Protein AF-A0A329RAG2-F1 (afdb_monomer_lite)

Secondary structure (DSSP, 8-state):
-HHHHHHHHHHHHHHHTT-HHHHHHHHHHHHHHHHHHTTTPPP-HHHHHHHHHHHHGGGTS---S-HHHHHHHHHHHHHHHHHHHHHHHH-THHHHHHHHHHHHHHHTS-GGG-----PPP-----S------------

Radius of gyration: 20.42 Å; chains: 1; bounding box: 35×74×46 Å

Organism: NCBI:txid29920

pLDDT: mean 82.06, std 17.12, range [37.88, 95.75]

Sequence (139 aa):
MEDVEEGFDRLSKAKATKSFGFLTMTSYTFLATVLMTQNQKLLPIDELVRFNENLQVLEELNVEGESWAVLQSYQTLEKILYLMRVFMHQRPEYLESSTGTVDTLLALFPPSKRPIFVYPSSTTAEPGSETFVDEFSDE

Structure (mmCIF, N/CA/C/O backbone):
data_AF-A0A329RAG2-F1
#
_entry.id   AF-A0A329RAG2-F1
#
loop_
_atom_site.group_PDB
_atom_site.id
_atom_site.type_symbol
_atom_site.label_atom_id
_atom_site.label_alt_id
_atom_site.label_comp_id
_atom_site.label_asym_id
_atom_site.label_entity_id
_atom_site.label_seq_id
_atom_site.pdbx_PDB_ins_code
_atom_site.Cartn_x
_atom_site.Cartn_y
_atom_site.Cartn_z
_atom_site.occupancy
_atom_site.B_iso_or_equiv
_atom_site.auth_seq_id
_atom_site.auth_comp_id
_atom_site.auth_asym_id
_atom_site.auth_atom_id
_atom_site.pdbx_PDB_model_num
ATOM 1 N N . MET A 1 1 ? -3.663 11.782 16.947 1.00 54.66 1 MET A N 1
ATOM 2 C CA . MET A 1 1 ? -4.310 12.239 15.697 1.00 54.66 1 MET A CA 1
ATOM 3 C C . MET A 1 1 ? -3.301 12.975 14.817 1.00 54.66 1 MET A C 1
ATOM 5 O O . MET A 1 1 ? -3.302 12.708 13.628 1.00 54.66 1 MET A O 1
ATOM 9 N N . GLU A 1 2 ? -2.382 13.782 15.377 1.00 58.16 2 GLU A N 1
ATOM 10 C CA . GLU A 1 2 ? -1.253 14.376 14.621 1.00 58.16 2 GLU A CA 1
ATOM 11 C C . GLU A 1 2 ? -0.375 13.334 13.897 1.00 58.16 2 GLU A C 1
ATOM 13 O O . GLU A 1 2 ? -0.101 13.505 12.714 1.00 58.16 2 GLU A O 1
ATOM 18 N N . ASP A 1 3 ? -0.049 12.205 14.540 1.00 77.12 3 ASP A N 1
ATOM 19 C CA . ASP A 1 3 ? 0.811 11.166 13.935 1.00 77.12 3 ASP A CA 1
ATOM 20 C C . ASP A 1 3 ? 0.232 10.524 12.661 1.00 77.12 3 ASP A C 1
ATOM 22 O O . ASP A 1 3 ? 0.974 10.054 11.797 1.00 77.12 3 ASP A O 1
ATOM 26 N N . VAL A 1 4 ? -1.099 10.475 12.541 1.00 85.62 4 VAL A N 1
ATOM 27 C CA . VAL A 1 4 ? -1.762 9.834 11.400 1.00 85.62 4 VAL A CA 1
ATOM 28 C C . VAL A 1 4 ? -1.784 10.760 10.195 1.00 85.62 4 VAL A C 1
ATOM 30 O O . VAL A 1 4 ? -1.433 10.336 9.096 1.00 85.62 4 VAL A O 1
ATOM 33 N N . GLU A 1 5 ? -2.143 12.029 10.391 1.00 89.25 5 GLU A N 1
ATOM 34 C CA . GLU A 1 5 ? -2.170 12.988 9.286 1.00 89.25 5 GLU A CA 1
ATOM 35 C C . GLU A 1 5 ? -0.755 13.296 8.782 1.00 89.25 5 GLU A C 1
ATOM 37 O O . GLU A 1 5 ? -0.541 13.365 7.572 1.00 89.25 5 GLU A O 1
ATOM 42 N N . GLU A 1 6 ? 0.240 13.370 9.676 1.00 89.94 6 GLU A N 1
ATOM 43 C CA . GLU A 1 6 ? 1.645 13.445 9.261 1.00 89.94 6 GLU A CA 1
ATOM 44 C C . GLU A 1 6 ? 2.052 12.201 8.452 1.00 89.94 6 GLU A C 1
ATOM 46 O O . GLU A 1 6 ? 2.749 12.296 7.437 1.00 89.94 6 GLU A O 1
ATOM 51 N N . GLY A 1 7 ? 1.576 11.024 8.858 1.00 91.62 7 GLY A N 1
ATOM 52 C CA . GLY A 1 7 ? 1.740 9.788 8.106 1.00 91.62 7 GLY A CA 1
ATOM 53 C C . GLY A 1 7 ? 1.159 9.861 6.689 1.00 91.62 7 GLY A C 1
ATOM 54 O O . GLY A 1 7 ? 1.838 9.494 5.726 1.00 91.62 7 GLY A O 1
ATOM 55 N N . PHE A 1 8 ? -0.052 10.398 6.535 1.00 94.00 8 PHE A N 1
ATOM 56 C CA . PHE A 1 8 ? -0.671 10.602 5.223 1.00 94.00 8 PHE A CA 1
ATOM 57 C C . PHE A 1 8 ? 0.036 11.660 4.373 1.00 94.00 8 PHE A C 1
ATOM 59 O O . PHE A 1 8 ? 0.156 11.473 3.160 1.00 94.00 8 PHE A O 1
ATOM 66 N N . ASP A 1 9 ? 0.556 12.734 4.968 1.00 94.19 9 ASP A N 1
ATOM 67 C CA . ASP A 1 9 ? 1.389 13.707 4.252 1.00 94.19 9 ASP A CA 1
ATOM 68 C C . ASP A 1 9 ? 2.665 13.045 3.702 1.00 94.19 9 ASP A C 1
ATOM 70 O O . ASP A 1 9 ? 3.014 13.213 2.528 1.00 94.19 9 ASP A O 1
ATOM 74 N N . ARG A 1 10 ? 3.318 12.195 4.506 1.00 94.31 10 ARG A N 1
ATOM 75 C CA . ARG A 1 10 ? 4.474 11.401 4.058 1.00 94.31 10 ARG A CA 1
ATOM 76 C C . ARG A 1 10 ? 4.103 10.436 2.930 1.00 94.31 10 ARG A C 1
ATOM 78 O O . ARG A 1 10 ? 4.862 10.335 1.967 1.00 94.31 10 ARG A O 1
ATOM 85 N N . LEU A 1 11 ? 2.943 9.776 3.000 1.00 94.75 11 LEU A N 1
ATOM 86 C CA . LEU A 1 11 ? 2.441 8.914 1.920 1.00 94.75 11 LEU A CA 1
ATOM 87 C C . LEU A 1 11 ? 2.176 9.697 0.635 1.00 94.75 11 LEU A C 1
ATOM 89 O O . LEU A 1 11 ? 2.585 9.267 -0.442 1.00 94.75 11 LEU A O 1
ATOM 93 N N . SER A 1 12 ? 1.564 10.875 0.745 1.00 94.19 12 SER A N 1
ATOM 94 C CA . SER A 1 12 ? 1.307 11.760 -0.393 1.00 94.19 12 SER A CA 1
ATOM 95 C C . SER A 1 12 ? 2.611 12.191 -1.073 1.00 94.19 12 SER A C 1
ATOM 97 O O . SER A 1 12 ? 2.752 12.085 -2.296 1.00 94.19 12 SER A O 1
ATOM 99 N N . LYS A 1 13 ? 3.617 12.585 -0.281 1.00 94.44 13 LYS A N 1
ATOM 100 C CA . LYS A 1 13 ? 4.964 12.907 -0.775 1.00 94.44 13 LYS A CA 1
ATOM 101 C C . LYS A 1 13 ? 5.633 11.701 -1.430 1.00 94.44 13 LYS A C 1
ATOM 103 O O . LYS A 1 13 ? 6.223 11.852 -2.496 1.00 94.44 13 LYS A O 1
ATOM 108 N N . ALA A 1 14 ? 5.517 10.512 -0.838 1.00 93.88 14 ALA A N 1
ATOM 109 C CA . ALA A 1 14 ? 6.069 9.288 -1.410 1.00 93.88 14 ALA A CA 1
ATOM 110 C C . ALA A 1 14 ? 5.404 8.917 -2.741 1.00 93.88 14 ALA A C 1
ATOM 112 O O . ALA A 1 14 ? 6.093 8.574 -3.697 1.00 93.88 14 ALA A O 1
ATOM 113 N N . LYS A 1 15 ? 4.085 9.078 -2.848 1.00 92.94 15 LYS A N 1
ATOM 114 C CA . LYS A 1 15 ? 3.336 8.879 -4.092 1.00 92.94 15 LYS A CA 1
ATOM 115 C C . LYS A 1 15 ? 3.818 9.813 -5.204 1.00 92.94 15 LYS A C 1
ATOM 117 O O . LYS A 1 15 ? 3.988 9.387 -6.344 1.00 92.94 15 LYS A O 1
ATOM 122 N N . ALA A 1 16 ? 4.102 11.073 -4.868 1.00 93.00 16 ALA A N 1
ATOM 123 C CA . ALA A 1 16 ? 4.595 12.060 -5.826 1.00 93.00 16 ALA A CA 1
ATOM 124 C C . ALA A 1 16 ? 5.972 11.708 -6.420 1.00 93.00 16 ALA A C 1
ATOM 126 O O . ALA A 1 16 ? 6.276 12.147 -7.529 1.00 93.00 16 ALA A O 1
ATOM 127 N N . THR A 1 17 ? 6.790 10.895 -5.737 1.00 91.38 17 THR A N 1
ATOM 128 C CA . THR A 1 17 ? 8.090 10.458 -6.280 1.00 91.38 17 THR A CA 1
ATOM 129 C C . THR A 1 17 ? 7.959 9.399 -7.371 1.00 91.38 17 THR A C 1
ATOM 131 O O . THR A 1 17 ? 8.934 9.151 -8.079 1.00 91.38 17 THR A O 1
ATOM 134 N N . LYS A 1 18 ? 6.781 8.768 -7.511 1.00 90.81 18 LYS A N 1
ATOM 135 C CA . LYS A 1 18 ? 6.527 7.648 -8.435 1.00 90.81 18 LYS A CA 1
ATOM 136 C C . LYS A 1 18 ? 7.510 6.479 -8.272 1.00 90.81 18 LYS A C 1
ATOM 138 O O . LYS A 1 18 ? 7.740 5.719 -9.207 1.00 90.81 18 LYS A O 1
ATOM 143 N N . SER A 1 19 ? 8.095 6.324 -7.085 1.00 92.31 19 SER A N 1
ATOM 144 C CA . SER A 1 19 ? 9.001 5.222 -6.773 1.00 92.31 19 SER A CA 1
ATOM 145 C C . SER A 1 19 ? 8.255 4.111 -6.043 1.00 92.31 19 SER A C 1
ATOM 147 O O . SER A 1 19 ? 7.786 4.302 -4.919 1.00 92.31 19 SER A O 1
ATOM 149 N N . PHE A 1 20 ? 8.201 2.929 -6.660 1.00 93.44 20 PHE A N 1
ATOM 150 C CA . PHE A 1 20 ? 7.584 1.741 -6.067 1.00 93.44 20 PHE A CA 1
ATOM 151 C C . PHE A 1 20 ? 8.218 1.381 -4.714 1.00 93.44 20 PHE A C 1
ATOM 153 O O . PHE A 1 20 ? 7.525 1.188 -3.713 1.00 93.44 20 PHE A O 1
ATOM 160 N N . GLY A 1 21 ? 9.552 1.351 -4.654 1.00 92.94 21 GLY A N 1
ATOM 161 C CA . GLY A 1 21 ? 10.280 1.038 -3.423 1.00 92.94 21 GLY A CA 1
ATOM 162 C C . GLY A 1 21 ? 10.065 2.068 -2.317 1.00 92.94 21 GLY A C 1
ATOM 163 O O . GLY A 1 21 ? 9.889 1.708 -1.155 1.00 92.94 21 GLY A O 1
ATOM 164 N N . PHE A 1 22 ? 10.014 3.355 -2.667 1.00 93.81 22 PHE A N 1
ATOM 165 C CA . PHE A 1 22 ? 9.781 4.394 -1.670 1.00 93.81 22 PHE A CA 1
ATOM 166 C C . PHE A 1 22 ? 8.348 4.349 -1.131 1.00 93.81 22 PHE A C 1
ATOM 168 O O . PHE A 1 22 ? 8.157 4.353 0.083 1.00 93.81 22 PHE A O 1
ATOM 175 N N . LEU A 1 23 ? 7.346 4.217 -2.008 1.00 95.19 23 LEU A N 1
ATOM 176 C CA . LEU A 1 23 ? 5.943 4.150 -1.595 1.00 95.19 23 LEU A CA 1
ATOM 177 C C . LEU A 1 23 ? 5.653 2.910 -0.737 1.00 95.19 23 LEU A C 1
ATOM 179 O O . LEU A 1 23 ? 4.976 3.026 0.286 1.00 95.19 23 LEU A O 1
ATOM 183 N N . THR A 1 24 ? 6.203 1.743 -1.092 1.00 95.38 24 THR A N 1
ATOM 184 C CA . THR A 1 24 ? 6.081 0.528 -0.263 1.00 95.38 24 THR A CA 1
ATOM 185 C C . THR A 1 24 ? 6.757 0.705 1.099 1.00 95.38 24 THR A C 1
ATOM 187 O O . THR A 1 24 ? 6.150 0.414 2.127 1.00 95.38 24 THR A O 1
ATOM 190 N N . MET A 1 25 ? 7.966 1.266 1.166 1.00 95.75 25 MET A N 1
ATOM 191 C CA . MET A 1 25 ? 8.637 1.508 2.451 1.00 95.75 25 MET A CA 1
ATOM 192 C C . MET A 1 25 ? 7.872 2.492 3.347 1.00 95.75 25 MET A C 1
ATOM 194 O O . MET A 1 25 ? 7.685 2.235 4.543 1.00 95.75 25 MET A O 1
ATOM 198 N N . THR A 1 26 ? 7.392 3.604 2.784 1.00 95.69 26 THR A N 1
ATOM 199 C CA . THR A 1 26 ? 6.611 4.600 3.531 1.00 95.69 26 THR A CA 1
ATOM 200 C C . THR A 1 26 ? 5.286 4.015 4.019 1.00 95.69 26 THR A C 1
ATOM 202 O O . THR A 1 26 ? 4.929 4.219 5.178 1.00 95.69 26 THR A O 1
ATOM 205 N N . SER A 1 27 ? 4.597 3.230 3.188 1.00 95.75 27 SER A N 1
ATOM 206 C CA . SER A 1 27 ? 3.334 2.569 3.551 1.00 95.75 27 SER A CA 1
ATOM 207 C C . SER A 1 27 ? 3.505 1.533 4.653 1.00 95.75 27 SER A C 1
ATOM 209 O O . SER A 1 27 ? 2.718 1.505 5.598 1.00 95.75 27 SER A O 1
ATOM 211 N N . TYR A 1 28 ? 4.567 0.728 4.586 1.00 95.12 28 TYR A N 1
ATOM 212 C CA . TYR A 1 28 ? 4.897 -0.209 5.656 1.00 95.12 28 TYR A CA 1
ATOM 213 C C . TYR A 1 28 ? 5.178 0.524 6.970 1.00 95.12 28 TYR A C 1
ATOM 215 O O . TYR A 1 28 ? 4.625 0.164 8.008 1.00 95.12 28 TYR A O 1
ATOM 223 N N . THR A 1 29 ? 6.001 1.574 6.915 1.00 93.44 29 THR A N 1
ATOM 224 C CA . THR A 1 29 ? 6.345 2.376 8.096 1.00 93.44 29 THR A CA 1
ATOM 225 C C . THR A 1 29 ? 5.095 2.980 8.722 1.00 93.44 29 THR A C 1
ATOM 227 O O . THR A 1 29 ? 4.916 2.872 9.929 1.00 93.44 29 THR A O 1
ATOM 230 N N . PHE A 1 30 ? 4.198 3.541 7.907 1.00 92.62 30 PHE A N 1
ATOM 231 C CA . PHE A 1 30 ? 2.932 4.095 8.374 1.00 92.62 30 PHE A CA 1
ATOM 232 C C . PHE A 1 30 ? 2.094 3.058 9.137 1.00 92.62 30 PHE A C 1
ATOM 234 O O . PHE A 1 30 ? 1.747 3.291 10.294 1.00 92.62 30 PHE A O 1
ATOM 241 N N . LEU A 1 31 ? 1.835 1.886 8.543 1.00 90.44 31 LEU A N 1
ATOM 242 C CA . LEU A 1 31 ? 1.054 0.835 9.207 1.00 90.44 31 LEU A CA 1
ATOM 243 C C . LEU A 1 31 ? 1.728 0.313 10.481 1.00 90.44 31 LEU A C 1
ATOM 245 O O . LEU A 1 31 ? 1.059 0.099 11.494 1.00 90.44 31 LEU A O 1
ATOM 249 N N . ALA A 1 32 ? 3.046 0.113 10.443 1.00 88.69 32 ALA A N 1
ATOM 250 C CA . ALA A 1 32 ? 3.809 -0.345 11.598 1.00 88.69 32 ALA A CA 1
ATOM 251 C C . ALA A 1 32 ? 3.767 0.680 12.743 1.00 88.69 32 ALA A C 1
ATOM 253 O O . ALA A 1 32 ? 3.588 0.300 13.899 1.00 88.69 32 ALA A O 1
ATOM 254 N N . THR A 1 33 ? 3.876 1.975 12.434 1.00 86.88 33 THR A N 1
ATOM 255 C CA . THR A 1 33 ? 3.751 3.047 13.427 1.00 86.88 33 THR A CA 1
ATOM 256 C C . THR A 1 33 ? 2.354 3.075 14.027 1.00 86.88 33 THR A C 1
ATOM 258 O O . THR A 1 33 ? 2.247 3.070 15.250 1.00 86.88 33 THR A O 1
ATOM 261 N N . VAL A 1 34 ? 1.298 3.023 13.207 1.00 84.31 34 VAL A N 1
ATOM 262 C CA . VAL A 1 34 ? -0.094 2.996 13.691 1.00 84.31 34 VAL A CA 1
ATOM 263 C C . VAL A 1 34 ? -0.319 1.855 14.686 1.00 84.31 34 VAL A C 1
ATOM 265 O O . VAL A 1 34 ? -0.936 2.060 15.731 1.00 84.31 34 VAL A O 1
ATOM 268 N N . LEU A 1 35 ? 0.241 0.675 14.406 1.00 80.62 35 LEU A N 1
ATOM 269 C CA . LEU A 1 35 ? 0.178 -0.475 15.308 1.00 80.62 35 LEU A CA 1
ATOM 270 C C . LEU A 1 35 ? 0.867 -0.239 16.654 1.00 80.62 35 LEU A C 1
ATOM 272 O O . LEU A 1 35 ? 0.390 -0.729 17.679 1.00 80.62 35 LEU A O 1
ATOM 276 N N . MET A 1 36 ? 1.988 0.481 16.652 1.00 80.00 36 MET A N 1
ATOM 277 C CA . MET A 1 36 ? 2.792 0.713 17.851 1.00 80.00 36 MET A CA 1
ATOM 278 C C . MET A 1 36 ? 2.291 1.888 18.700 1.00 80.00 36 MET A C 1
ATOM 280 O O . MET A 1 36 ? 2.383 1.815 19.924 1.00 80.00 36 MET A O 1
ATOM 284 N N . THR A 1 37 ? 1.774 2.963 18.097 1.00 72.75 37 THR A N 1
ATOM 285 C CA . THR A 1 37 ? 1.480 4.217 18.817 1.00 72.75 37 THR A CA 1
ATOM 286 C C . THR A 1 37 ? 0.038 4.349 19.297 1.00 72.75 37 THR A C 1
ATOM 288 O O . THR A 1 37 ? -0.202 4.974 20.328 1.00 72.75 37 THR A O 1
ATOM 291 N N . GLN A 1 38 ? -0.946 3.750 18.622 1.00 62.12 38 GLN A N 1
ATOM 292 C CA . GLN A 1 38 ? -2.361 3.995 18.938 1.00 62.12 38 GLN A CA 1
ATOM 293 C C . GLN A 1 38 ? -2.937 3.120 20.067 1.00 62.12 38 GLN A C 1
ATOM 295 O O . GLN A 1 38 ? -4.137 2.853 20.081 1.00 62.12 38 GLN A O 1
ATOM 300 N N . ASN A 1 39 ? -2.135 2.644 21.027 1.00 58.69 39 ASN A N 1
ATOM 301 C CA . ASN A 1 39 ? -2.593 1.670 22.037 1.00 58.69 39 ASN A CA 1
ATOM 302 C C . ASN A 1 39 ? -3.324 0.469 21.396 1.00 58.69 39 ASN A C 1
ATOM 304 O O . ASN A 1 39 ? -4.356 0.027 21.897 1.00 58.69 39 ASN A O 1
ATOM 308 N N . GLN A 1 40 ? -2.834 -0.011 20.245 1.00 58.94 40 GLN A N 1
ATOM 309 C CA . GLN A 1 40 ? -3.470 -1.061 19.433 1.00 58.94 40 GLN A CA 1
ATOM 310 C C . GLN A 1 40 ? -4.863 -0.712 18.865 1.00 58.94 40 GLN A C 1
ATOM 312 O O . GLN A 1 40 ? -5.550 -1.591 18.339 1.00 58.94 40 GLN A O 1
ATOM 317 N N . LYS A 1 41 ? -5.310 0.552 18.920 1.00 68.94 41 LYS A N 1
ATOM 318 C CA . LYS A 1 41 ? -6.477 0.985 18.143 1.00 68.94 41 LYS A CA 1
ATOM 319 C C . LYS A 1 41 ? -6.097 1.047 16.668 1.00 68.94 41 LYS A C 1
ATOM 321 O O . LYS A 1 41 ? -5.218 1.795 16.261 1.00 68.94 41 LYS A O 1
ATOM 326 N N . LEU A 1 42 ? -6.773 0.215 15.888 1.00 80.38 42 LEU A N 1
ATOM 327 C CA . LEU A 1 42 ? -6.690 0.204 14.434 1.00 80.38 42 LEU A CA 1
ATOM 328 C C . LEU A 1 42 ? -7.276 1.502 13.845 1.00 80.38 42 LEU A C 1
ATOM 330 O O . LEU A 1 42 ? -8.067 2.179 14.506 1.00 80.38 42 LEU A O 1
ATOM 334 N N . LEU A 1 43 ? -6.897 1.826 12.604 1.00 86.25 43 LEU A N 1
ATOM 335 C CA . LEU A 1 43 ? -7.354 3.028 11.892 1.00 86.25 43 LEU A CA 1
ATOM 336 C C . LEU A 1 43 ? -8.891 3.099 11.812 1.00 86.25 43 LEU A C 1
ATOM 338 O O . LEU A 1 43 ? -9.525 2.115 11.446 1.00 86.25 43 LEU A O 1
ATOM 342 N N . PRO A 1 44 ? -9.533 4.244 12.068 1.00 89.00 44 PRO A N 1
ATOM 343 C CA . PRO A 1 44 ? -10.897 4.489 11.609 1.00 89.00 44 PRO A CA 1
ATOM 344 C C . PRO A 1 44 ? -11.098 4.075 10.141 1.00 89.00 44 PRO A C 1
ATOM 346 O O . PRO A 1 44 ? -10.176 4.165 9.329 1.00 89.00 44 PRO A O 1
ATOM 349 N N . ILE A 1 45 ? -12.310 3.633 9.795 1.00 89.56 45 ILE A N 1
ATOM 350 C CA . ILE A 1 45 ? -12.601 3.076 8.466 1.00 89.56 45 ILE A CA 1
ATOM 351 C C . ILE A 1 45 ? -12.270 4.055 7.330 1.00 89.56 45 ILE A C 1
ATOM 353 O O . ILE A 1 45 ? -11.677 3.650 6.335 1.00 89.56 45 ILE A O 1
ATOM 357 N N . ASP A 1 46 ? -12.552 5.346 7.511 1.00 91.00 46 ASP A N 1
ATOM 358 C CA . ASP A 1 46 ? -12.274 6.381 6.509 1.00 91.00 46 ASP A CA 1
ATOM 359 C C . ASP A 1 46 ? -10.766 6.546 6.257 1.00 91.00 46 ASP A C 1
ATOM 361 O O . ASP A 1 46 ? -10.320 6.723 5.123 1.00 91.00 46 ASP A O 1
ATOM 365 N N . GLU A 1 47 ? -9.953 6.429 7.311 1.00 91.75 47 GLU A N 1
ATOM 366 C CA . GLU A 1 47 ? -8.494 6.473 7.204 1.00 91.75 47 GLU A CA 1
ATOM 367 C C . GLU A 1 47 ? -7.954 5.204 6.533 1.00 91.75 47 GLU A C 1
ATOM 369 O O . GLU A 1 47 ? -7.036 5.280 5.716 1.00 91.75 47 GLU A O 1
ATOM 374 N N . LEU A 1 48 ? -8.544 4.036 6.804 1.00 92.38 48 LEU A N 1
ATOM 375 C CA . LEU A 1 48 ? -8.198 2.802 6.096 1.00 92.38 48 LEU A CA 1
ATOM 376 C C . LEU A 1 48 ? -8.513 2.901 4.597 1.00 92.38 48 LEU A C 1
ATOM 378 O O . LEU A 1 48 ? -7.682 2.512 3.779 1.00 92.38 48 LEU A O 1
ATOM 382 N N . VAL A 1 49 ? -9.680 3.437 4.232 1.00 92.94 49 VAL A N 1
ATOM 383 C CA . VAL A 1 49 ? -10.061 3.652 2.827 1.00 92.94 49 VAL A CA 1
ATOM 384 C C . VAL A 1 49 ? -9.055 4.580 2.147 1.00 92.94 49 VAL A C 1
ATOM 386 O O . VAL A 1 49 ? -8.485 4.215 1.119 1.00 92.94 49 VAL A O 1
ATOM 389 N N . ARG A 1 50 ? -8.726 5.717 2.774 1.00 94.50 50 ARG A N 1
ATOM 390 C CA . ARG A 1 50 ? -7.688 6.635 2.274 1.00 94.50 50 ARG A CA 1
ATOM 391 C C . ARG A 1 50 ? -6.332 5.940 2.130 1.00 94.50 50 ARG A C 1
ATOM 393 O O . ARG A 1 50 ? -5.591 6.198 1.182 1.00 94.50 50 ARG A O 1
ATOM 400 N N . PHE A 1 51 ? -5.967 5.063 3.061 1.00 94.75 51 PHE A N 1
ATOM 401 C CA . PHE A 1 51 ? -4.732 4.286 2.966 1.00 94.75 51 PHE A CA 1
ATOM 402 C C . PHE A 1 51 ? -4.753 3.319 1.771 1.00 94.75 51 PHE A C 1
ATOM 404 O O . PHE A 1 51 ? -3.793 3.289 0.999 1.00 94.75 51 PHE A O 1
ATOM 411 N N . ASN A 1 52 ? -5.857 2.598 1.566 1.00 94.19 52 ASN A N 1
ATOM 412 C CA . ASN A 1 52 ? -6.039 1.687 0.435 1.00 94.19 52 ASN A CA 1
ATOM 413 C C . ASN A 1 52 ? -5.896 2.413 -0.915 1.00 94.19 52 ASN A C 1
ATOM 415 O O . ASN A 1 52 ? -5.215 1.908 -1.807 1.00 94.19 52 ASN A O 1
ATOM 419 N N . GLU A 1 53 ? -6.468 3.612 -1.050 1.00 93.19 53 GLU A N 1
ATOM 420 C CA . GLU A 1 53 ? -6.335 4.456 -2.249 1.00 93.19 53 GLU A CA 1
ATOM 421 C C . GLU A 1 53 ? -4.880 4.861 -2.524 1.00 93.19 53 GLU A C 1
ATOM 423 O O . GLU A 1 53 ? -4.443 4.910 -3.674 1.00 93.19 53 GLU A O 1
ATOM 428 N N . ASN A 1 54 ? -4.090 5.133 -1.478 1.00 93.19 54 ASN A N 1
ATOM 429 C CA . ASN A 1 54 ? -2.670 5.449 -1.653 1.00 93.19 54 ASN A CA 1
ATOM 430 C C . ASN A 1 54 ? -1.870 4.245 -2.165 1.00 93.19 54 ASN A C 1
ATOM 432 O O . ASN A 1 54 ? -0.902 4.438 -2.902 1.00 93.19 54 ASN A O 1
ATOM 436 N N . LEU A 1 55 ? -2.271 3.022 -1.806 1.00 93.19 55 LEU A N 1
ATOM 437 C CA . LEU A 1 55 ? -1.610 1.804 -2.267 1.00 93.19 55 LEU A CA 1
ATOM 438 C C . LEU A 1 55 ? -1.975 1.411 -3.699 1.00 93.19 55 LEU A C 1
ATOM 440 O O . LEU A 1 55 ? -1.116 0.858 -4.379 1.00 93.19 55 LEU A O 1
ATOM 444 N N . GLN A 1 56 ? -3.187 1.712 -4.176 1.00 90.44 56 GLN A N 1
ATOM 445 C CA . GLN A 1 56 ? -3.607 1.379 -5.549 1.00 90.44 56 GLN A CA 1
ATOM 446 C C . GLN A 1 56 ? -2.666 1.960 -6.613 1.00 90.44 56 GLN A C 1
ATOM 448 O O . GLN A 1 56 ? -2.439 1.349 -7.650 1.00 90.44 56 GLN A O 1
ATOM 453 N N . VAL A 1 57 ? -2.016 3.093 -6.327 1.00 91.94 57 VAL A N 1
ATOM 454 C CA . VAL A 1 57 ? -1.040 3.691 -7.252 1.00 91.94 57 VAL A CA 1
ATOM 455 C C . VAL A 1 57 ? 0.152 2.775 -7.533 1.00 91.94 57 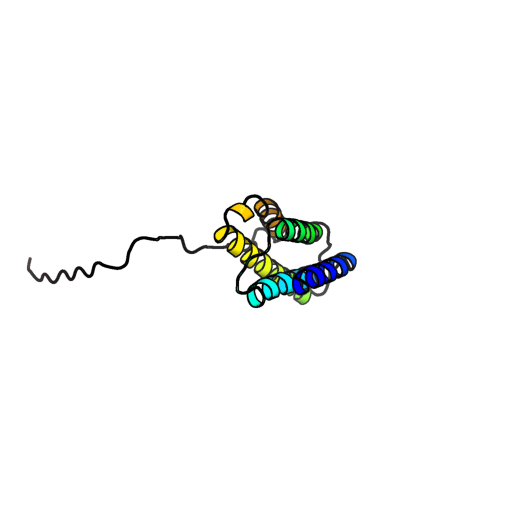VAL A C 1
ATOM 457 O O . VAL A 1 57 ? 0.751 2.892 -8.597 1.00 91.94 57 VAL A O 1
ATOM 460 N N . LEU A 1 58 ? 0.482 1.826 -6.648 1.00 92.94 58 LEU A N 1
ATOM 461 C CA . LEU A 1 58 ? 1.555 0.849 -6.883 1.00 92.94 58 LEU A CA 1
ATOM 462 C C . LEU A 1 58 ? 1.356 0.032 -8.166 1.00 92.94 58 LEU A C 1
ATOM 464 O O . LEU A 1 58 ? 2.343 -0.417 -8.742 1.00 92.94 58 LEU A O 1
ATOM 468 N N . GLU A 1 59 ? 0.114 -0.139 -8.618 1.00 91.94 59 GLU A N 1
ATOM 469 C CA . GLU A 1 59 ? -0.241 -0.869 -9.840 1.00 91.94 59 GLU A CA 1
ATOM 470 C C . GLU A 1 59 ? 0.212 -0.145 -11.113 1.00 91.94 59 GLU A C 1
ATOM 472 O O . GLU A 1 59 ? 0.480 -0.772 -12.137 1.00 91.94 59 GLU A O 1
ATOM 477 N N . GLU A 1 60 ? 0.321 1.179 -11.037 1.00 90.56 60 GLU A N 1
ATOM 478 C CA . GLU A 1 60 ? 0.697 2.051 -12.149 1.00 90.56 60 GLU A CA 1
ATOM 479 C C . GLU A 1 60 ? 2.205 2.339 -12.180 1.00 90.56 60 GLU A C 1
ATOM 481 O O . GLU A 1 60 ? 2.716 2.923 -13.141 1.00 90.56 60 GLU A O 1
ATOM 486 N N . LEU A 1 61 ? 2.932 1.973 -11.119 1.00 90.38 61 LEU A N 1
ATOM 487 C CA . LEU A 1 61 ? 4.354 2.267 -10.999 1.00 90.38 61 LEU A CA 1
ATOM 488 C C . LEU A 1 61 ? 5.192 1.194 -11.680 1.00 90.38 61 LEU A C 1
ATOM 490 O O . LEU A 1 61 ? 5.095 0.004 -11.388 1.00 90.38 61 LEU A O 1
ATOM 494 N N . ASN A 1 62 ? 6.096 1.644 -12.545 1.00 82.94 62 ASN A N 1
ATOM 495 C CA . ASN A 1 62 ? 7.080 0.762 -13.139 1.00 82.94 62 ASN A CA 1
ATOM 496 C C . ASN A 1 62 ? 8.129 0.362 -12.091 1.00 82.94 62 ASN A C 1
ATOM 498 O O . ASN A 1 62 ? 8.662 1.209 -11.366 1.00 82.94 62 ASN A O 1
ATOM 502 N N . VAL A 1 63 ? 8.424 -0.933 -12.006 1.00 83.62 63 VAL A N 1
ATOM 503 C CA . VAL A 1 63 ? 9.372 -1.474 -11.030 1.00 83.62 63 VAL A CA 1
ATOM 504 C C . VAL A 1 63 ? 10.724 -1.643 -11.710 1.00 83.62 63 VAL A C 1
ATOM 506 O O . VAL A 1 63 ? 11.052 -2.698 -12.245 1.00 83.62 63 VAL A O 1
ATOM 509 N N . GLU A 1 64 ? 11.509 -0.571 -11.699 1.00 77.50 64 GLU A N 1
ATOM 510 C CA . GLU A 1 64 ? 12.841 -0.523 -12.301 1.00 77.50 64 GLU A CA 1
ATOM 511 C C . GLU A 1 64 ? 13.913 -0.227 -11.249 1.00 77.50 64 GLU A C 1
ATOM 513 O O . GLU A 1 64 ? 13.657 0.420 -10.232 1.00 77.50 64 GLU A O 1
ATOM 518 N N . GLY A 1 65 ? 15.133 -0.700 -11.497 1.00 79.81 65 GLY A N 1
ATOM 519 C CA . GLY A 1 65 ? 16.283 -0.465 -10.631 1.00 79.81 65 GLY A CA 1
ATOM 520 C C . GLY A 1 65 ? 17.142 -1.707 -10.437 1.00 79.81 65 GLY A C 1
ATOM 521 O O . GLY A 1 65 ? 16.986 -2.722 -11.117 1.00 79.81 65 GLY A O 1
ATOM 522 N N . GLU A 1 66 ? 18.077 -1.620 -9.494 1.00 85.38 66 GLU A N 1
ATOM 523 C CA . GLU A 1 66 ? 18.948 -2.743 -9.158 1.00 85.38 66 GLU A CA 1
ATOM 524 C C . GLU A 1 66 ? 18.123 -3.923 -8.619 1.00 85.38 66 GLU A C 1
ATOM 526 O O . GLU A 1 66 ? 17.219 -3.750 -7.799 1.00 85.38 66 GLU A O 1
ATOM 531 N N . SER A 1 67 ? 18.445 -5.145 -9.059 1.00 87.81 67 SER A N 1
ATOM 532 C CA . SER A 1 67 ? 17.650 -6.345 -8.751 1.00 87.81 67 SER A CA 1
ATOM 533 C C . SER A 1 67 ? 17.421 -6.559 -7.250 1.00 87.81 67 SER A C 1
ATOM 535 O O . SER A 1 67 ? 16.349 -7.019 -6.857 1.00 87.81 67 SER A O 1
ATOM 537 N N . TRP A 1 68 ? 18.400 -6.217 -6.408 1.00 88.12 68 TRP A N 1
ATOM 538 C CA . TRP A 1 68 ? 18.265 -6.339 -4.957 1.00 88.12 68 TRP A CA 1
ATOM 539 C C . TRP A 1 68 ? 17.277 -5.314 -4.379 1.00 88.12 68 TRP A C 1
ATOM 541 O O . TRP A 1 68 ? 16.522 -5.653 -3.470 1.00 88.12 68 TRP A O 1
ATOM 551 N N . ALA A 1 69 ? 17.227 -4.092 -4.920 1.00 87.00 69 ALA A N 1
ATOM 552 C CA . ALA A 1 69 ? 16.311 -3.042 -4.478 1.00 87.00 69 ALA A CA 1
ATOM 553 C C . ALA A 1 69 ? 14.865 -3.364 -4.882 1.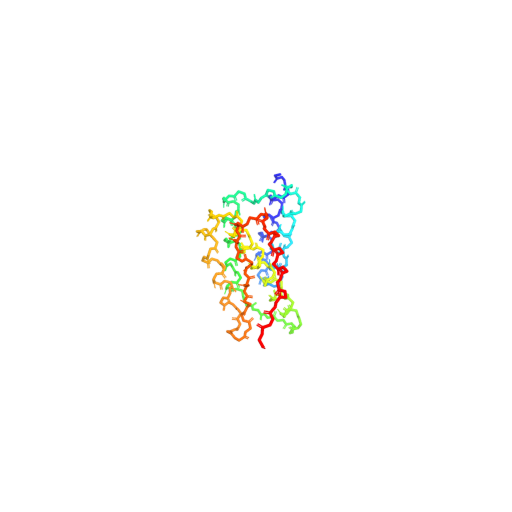00 87.00 69 ALA A C 1
ATOM 555 O O . ALA A 1 69 ? 13.934 -3.198 -4.088 1.00 87.00 69 ALA A O 1
ATOM 556 N N . VAL A 1 70 ? 14.685 -3.911 -6.087 1.00 89.62 70 VAL A N 1
ATOM 557 C CA . VAL A 1 70 ? 13.396 -4.441 -6.549 1.00 89.62 70 VAL A CA 1
ATOM 558 C C . VAL A 1 70 ? 12.911 -5.555 -5.619 1.00 89.62 70 VAL A C 1
ATOM 560 O O . VAL A 1 70 ? 11.785 -5.499 -5.124 1.00 89.62 70 VAL A O 1
ATOM 563 N N . LEU A 1 71 ? 13.773 -6.528 -5.305 1.00 91.12 71 LEU A N 1
ATOM 564 C CA . LEU A 1 71 ? 13.438 -7.620 -4.388 1.00 91.12 71 LEU A CA 1
ATOM 565 C C . LEU A 1 71 ? 13.035 -7.108 -2.995 1.00 91.12 71 LEU A C 1
ATOM 567 O O . LEU A 1 71 ? 12.011 -7.536 -2.464 1.00 91.12 71 LEU A O 1
ATOM 571 N N . GLN A 1 72 ? 13.800 -6.175 -2.422 1.00 91.94 72 GLN A N 1
ATOM 572 C CA . GLN A 1 72 ? 13.484 -5.554 -1.128 1.00 91.94 72 GLN A CA 1
ATOM 573 C C . GLN A 1 72 ? 12.122 -4.847 -1.141 1.00 91.94 72 GLN A C 1
ATOM 575 O O . GLN A 1 72 ? 11.369 -4.917 -0.166 1.00 91.94 72 GLN A O 1
ATOM 580 N N . SER A 1 73 ? 11.773 -4.202 -2.254 1.00 92.81 73 SER A N 1
ATOM 581 C CA . SER A 1 73 ? 10.487 -3.516 -2.404 1.00 92.81 73 SER A CA 1
ATOM 582 C C . SER A 1 73 ? 9.317 -4.505 -2.392 1.00 92.81 73 SER A C 1
ATOM 584 O O . SER A 1 73 ? 8.341 -4.296 -1.673 1.00 92.81 73 SER A O 1
ATOM 586 N N . TYR A 1 74 ? 9.438 -5.635 -3.097 1.00 94.19 74 TYR A N 1
ATOM 587 C CA . TYR A 1 74 ? 8.429 -6.702 -3.060 1.00 94.19 74 TYR A CA 1
ATOM 588 C C . TYR A 1 74 ? 8.325 -7.380 -1.688 1.00 94.19 74 TYR A C 1
ATOM 590 O O . TYR A 1 74 ? 7.219 -7.628 -1.216 1.00 94.19 74 TYR A O 1
ATOM 598 N N . GLN A 1 75 ? 9.448 -7.620 -1.005 1.00 93.94 75 GLN A N 1
ATOM 599 C CA . GLN A 1 75 ? 9.442 -8.124 0.377 1.00 93.94 75 GLN A CA 1
ATOM 600 C C . GLN A 1 75 ? 8.758 -7.143 1.339 1.00 93.94 75 GLN A C 1
ATOM 602 O O . GLN A 1 75 ? 8.120 -7.545 2.310 1.00 93.94 75 GLN A O 1
ATOM 607 N N . THR A 1 76 ? 8.878 -5.842 1.081 1.00 95.31 76 THR A N 1
ATOM 608 C CA . THR A 1 76 ? 8.201 -4.808 1.870 1.00 95.31 76 THR A CA 1
ATOM 609 C C . THR A 1 76 ? 6.704 -4.770 1.564 1.00 95.31 76 THR A C 1
ATOM 611 O O . THR A 1 76 ? 5.897 -4.695 2.491 1.00 95.31 76 THR A O 1
ATOM 614 N N . LEU A 1 77 ? 6.315 -4.911 0.293 1.00 95.75 77 LEU A N 1
ATOM 615 C CA . LEU A 1 77 ? 4.913 -5.057 -0.106 1.00 95.75 77 LEU A CA 1
ATOM 616 C C . LEU A 1 77 ? 4.258 -6.290 0.536 1.00 95.75 77 LEU A C 1
ATOM 618 O O . LEU A 1 77 ? 3.136 -6.202 1.028 1.00 95.75 77 LEU A O 1
ATOM 622 N N . GLU A 1 78 ? 4.964 -7.418 0.603 1.00 95.31 78 GLU A N 1
ATOM 623 C CA . GLU A 1 78 ? 4.480 -8.625 1.281 1.00 95.31 78 GLU A CA 1
ATOM 624 C C . GLU A 1 78 ? 4.169 -8.361 2.764 1.00 95.31 78 GLU A C 1
ATOM 626 O O . GLU A 1 78 ? 3.123 -8.780 3.264 1.00 95.31 78 GLU A O 1
ATOM 631 N N . LYS A 1 79 ? 5.021 -7.595 3.460 1.00 94.38 79 LYS A N 1
ATOM 632 C CA . LYS A 1 79 ? 4.768 -7.192 4.853 1.00 94.38 79 LYS A CA 1
ATOM 633 C C . LYS A 1 79 ? 3.541 -6.292 4.985 1.00 94.38 79 LYS A C 1
ATOM 635 O O . LYS A 1 79 ? 2.786 -6.452 5.939 1.00 94.38 79 LYS A O 1
ATOM 640 N N . ILE A 1 80 ? 3.319 -5.369 4.047 1.00 94.88 80 ILE A N 1
ATOM 641 C CA . ILE A 1 80 ? 2.103 -4.538 4.028 1.00 94.88 80 ILE A CA 1
ATOM 642 C C . ILE A 1 80 ? 0.865 -5.421 3.887 1.00 94.88 80 ILE A C 1
ATOM 644 O O . ILE A 1 80 ? -0.051 -5.318 4.699 1.00 94.88 80 ILE A O 1
ATOM 648 N N . LEU A 1 81 ? 0.862 -6.317 2.897 1.00 94.44 81 LEU A N 1
ATOM 649 C CA . LEU A 1 81 ? -0.240 -7.243 2.639 1.00 94.44 81 LEU A CA 1
ATOM 650 C C . LEU A 1 81 ? -0.554 -8.117 3.857 1.00 94.44 81 LEU A C 1
ATOM 652 O O . LEU A 1 81 ? -1.723 -8.302 4.203 1.00 94.44 81 LEU A O 1
ATOM 656 N N . TYR A 1 82 ? 0.486 -8.599 4.539 1.00 91.94 82 TYR A N 1
ATOM 657 C CA . TYR A 1 82 ? 0.343 -9.322 5.796 1.00 91.94 82 TYR A CA 1
ATOM 658 C C . TYR A 1 82 ? -0.385 -8.478 6.853 1.00 91.94 82 TYR A C 1
ATOM 660 O O . TYR A 1 82 ? -1.391 -8.929 7.401 1.00 91.94 82 TYR A O 1
ATOM 668 N N . LEU A 1 83 ? 0.071 -7.245 7.107 1.00 90.06 83 LEU A N 1
ATOM 669 C CA . LEU A 1 83 ? -0.548 -6.358 8.101 1.00 90.06 83 LEU A CA 1
ATOM 670 C C . LEU A 1 83 ? -2.002 -6.021 7.753 1.00 90.06 83 LEU A C 1
ATOM 672 O O . LEU A 1 83 ? -2.873 -6.114 8.616 1.00 90.06 83 LEU A O 1
ATOM 676 N N . MET A 1 84 ? -2.284 -5.697 6.488 1.00 91.38 84 MET A N 1
ATOM 677 C CA . MET A 1 84 ? -3.646 -5.408 6.027 1.00 91.38 84 MET A CA 1
ATOM 678 C C . MET A 1 84 ? -4.580 -6.583 6.287 1.00 91.38 84 MET A C 1
ATOM 680 O O . MET A 1 84 ? -5.666 -6.412 6.838 1.00 91.38 84 MET A O 1
ATOM 684 N N . ARG A 1 85 ? -4.144 -7.797 5.949 1.00 89.94 85 ARG A N 1
ATOM 685 C CA . ARG A 1 85 ? -4.953 -8.982 6.199 1.00 89.94 85 ARG A CA 1
ATOM 686 C C . ARG A 1 85 ? -5.135 -9.277 7.688 1.00 89.94 85 ARG A C 1
ATOM 688 O O . ARG A 1 85 ? -6.216 -9.713 8.075 1.00 89.94 85 ARG A O 1
ATOM 695 N N . VAL A 1 86 ? -4.118 -9.040 8.521 1.00 86.56 86 VAL A N 1
ATOM 696 C CA . VAL A 1 86 ? -4.263 -9.133 9.984 1.00 86.56 86 VAL A CA 1
ATOM 697 C C . VAL A 1 86 ? -5.363 -8.183 10.461 1.00 86.56 86 VAL A C 1
ATOM 699 O O . VAL A 1 86 ? -6.213 -8.593 11.250 1.00 86.56 86 VAL A O 1
ATOM 702 N N . PHE A 1 87 ? -5.423 -6.957 9.936 1.00 86.81 87 PHE A N 1
ATOM 703 C CA . PHE A 1 87 ? -6.490 -6.017 10.290 1.00 86.81 87 PHE A CA 1
ATOM 704 C C . PHE A 1 87 ? -7.862 -6.470 9.802 1.00 86.81 87 PHE A C 1
ATOM 706 O O . PHE A 1 87 ? -8.816 -6.418 10.572 1.00 86.81 87 PHE A O 1
ATOM 713 N N . MET A 1 88 ? -7.959 -6.970 8.567 1.00 89.06 88 MET A N 1
ATOM 714 C CA . MET A 1 88 ? -9.204 -7.529 8.025 1.00 89.06 88 MET A CA 1
ATOM 715 C C . MET A 1 88 ? -9.710 -8.721 8.845 1.00 89.06 88 MET A C 1
ATOM 717 O O . MET A 1 88 ? -10.913 -8.889 9.012 1.00 89.06 88 MET A O 1
ATOM 721 N N . HIS A 1 89 ? -8.802 -9.541 9.380 1.00 85.75 89 HIS A N 1
ATOM 722 C CA . HIS A 1 89 ? -9.164 -10.645 10.265 1.00 85.75 89 HIS A CA 1
ATOM 723 C C . HIS A 1 89 ? -9.652 -10.149 11.636 1.00 85.75 89 HIS A C 1
ATOM 725 O O . HIS A 1 89 ? -10.616 -10.679 12.179 1.00 85.75 89 HIS A O 1
ATOM 731 N N . GLN A 1 90 ? -9.011 -9.117 12.191 1.00 84.00 90 GLN A N 1
ATOM 732 C CA . GLN A 1 90 ? -9.382 -8.543 13.489 1.00 84.00 90 GLN A CA 1
ATOM 733 C C . GLN A 1 90 ? -10.663 -7.691 13.439 1.00 84.00 90 GLN A C 1
ATOM 735 O O . GLN A 1 90 ? -11.355 -7.567 14.451 1.00 84.00 90 GLN A O 1
ATOM 740 N N . ARG A 1 91 ? -10.972 -7.074 12.293 1.00 85.38 91 ARG A N 1
ATOM 741 C CA . ARG A 1 91 ? -12.113 -6.168 12.086 1.00 85.38 91 ARG A CA 1
ATOM 742 C C . ARG A 1 91 ? -12.863 -6.563 10.811 1.00 85.38 91 ARG A C 1
ATOM 744 O O . ARG A 1 91 ? -12.430 -6.184 9.724 1.00 85.38 91 ARG A O 1
ATOM 751 N N . PRO A 1 92 ? -14.018 -7.242 10.921 1.00 84.56 92 PRO A N 1
ATOM 752 C CA . PRO A 1 92 ? -14.808 -7.635 9.752 1.00 84.56 92 PRO A CA 1
ATOM 753 C C . PRO A 1 92 ? -15.185 -6.463 8.832 1.00 84.56 92 PRO A C 1
ATOM 755 O O . PRO A 1 92 ? -15.200 -6.625 7.618 1.00 84.56 92 PRO A O 1
ATOM 758 N N . GLU A 1 93 ? -15.409 -5.269 9.393 1.00 87.38 93 GLU A N 1
ATOM 759 C CA . GLU A 1 93 ? -15.704 -4.031 8.646 1.00 87.38 93 GLU A CA 1
ATOM 760 C C . GLU A 1 93 ? -14.603 -3.648 7.642 1.00 87.38 93 GLU A C 1
ATOM 762 O O . GLU A 1 93 ? -14.871 -3.007 6.632 1.00 87.38 93 GLU A O 1
ATOM 767 N N . TYR A 1 94 ? -13.353 -4.051 7.882 1.00 89.62 94 TYR A N 1
ATOM 768 C CA . TYR A 1 94 ? -12.242 -3.740 6.979 1.00 89.62 94 TYR A CA 1
ATOM 769 C C . TYR A 1 94 ? -12.203 -4.669 5.773 1.00 89.62 94 TYR A C 1
ATOM 771 O O . TYR A 1 94 ? -11.549 -4.361 4.776 1.00 89.62 94 TYR A O 1
ATOM 779 N N . LEU A 1 95 ? -12.866 -5.823 5.861 1.00 90.06 95 LEU A N 1
ATOM 780 C CA . LEU A 1 95 ? -12.845 -6.819 4.805 1.00 90.06 95 LEU A CA 1
ATOM 781 C C . LEU A 1 95 ? -13.453 -6.247 3.520 1.00 90.06 95 LEU A C 1
ATOM 783 O O . LEU A 1 95 ? -12.846 -6.362 2.457 1.00 90.06 95 LEU A O 1
ATOM 787 N N . GLU A 1 96 ? -14.598 -5.572 3.631 1.00 88.81 96 GLU A N 1
ATOM 788 C CA . GLU A 1 96 ? -15.281 -4.944 2.495 1.00 88.81 96 GLU A CA 1
ATOM 789 C C . GLU A 1 96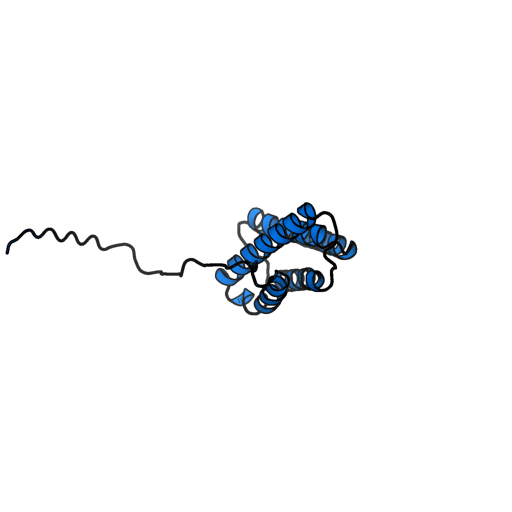 ? -14.420 -3.846 1.853 1.00 88.81 96 GLU A C 1
ATOM 791 O O . GLU A 1 96 ? -14.250 -3.825 0.636 1.00 88.81 96 GLU A O 1
ATOM 796 N N . SER A 1 97 ? -13.781 -3.006 2.671 1.00 89.88 97 SER A N 1
ATOM 797 C CA . SER A 1 97 ? -12.989 -1.869 2.188 1.00 89.88 97 SER A CA 1
ATOM 798 C C . SER A 1 97 ? -11.608 -2.239 1.637 1.00 89.88 97 SER A C 1
ATOM 800 O O . SER A 1 97 ? -11.079 -1.503 0.805 1.00 89.88 97 SER A O 1
ATOM 802 N N . SER A 1 98 ? -10.994 -3.339 2.093 1.00 92.56 98 SER A N 1
ATOM 803 C CA . SER A 1 98 ? -9.594 -3.676 1.770 1.00 92.56 98 SER A CA 1
ATOM 804 C C . SER A 1 98 ? -9.408 -4.899 0.872 1.00 92.56 98 SER A C 1
ATOM 806 O O . SER A 1 98 ? -8.316 -5.049 0.323 1.00 92.56 98 SER A O 1
ATOM 808 N N . THR A 1 99 ? -10.417 -5.762 0.682 1.00 92.94 99 THR A N 1
ATOM 809 C CA . THR A 1 99 ? -10.256 -6.991 -0.129 1.00 92.94 99 THR A CA 1
ATOM 810 C C . THR A 1 99 ? -9.797 -6.680 -1.550 1.00 92.94 99 THR A C 1
ATOM 812 O O . THR A 1 99 ? -8.803 -7.247 -1.996 1.00 92.94 99 THR A O 1
ATOM 815 N N . GLY A 1 100 ? -10.456 -5.730 -2.223 1.00 92.62 100 GLY A N 1
ATOM 816 C CA . GLY A 1 100 ? -10.099 -5.347 -3.591 1.00 92.62 100 GLY A CA 1
ATOM 817 C C . GLY A 1 100 ? -8.644 -4.891 -3.703 1.00 92.62 100 GLY A C 1
ATOM 818 O O . GLY A 1 100 ? -7.891 -5.437 -4.499 1.00 92.62 100 GLY A O 1
ATOM 819 N N . THR A 1 101 ? -8.215 -3.961 -2.845 1.00 94.19 101 THR A N 1
ATOM 820 C CA . THR A 1 101 ? -6.825 -3.476 -2.826 1.00 9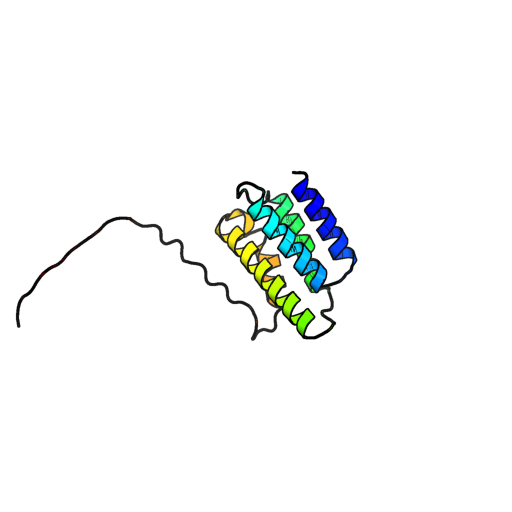4.19 101 THR A CA 1
ATOM 821 C C . THR A 1 101 ? -5.826 -4.598 -2.550 1.00 94.19 101 THR A C 1
ATOM 823 O O . THR A 1 101 ? -4.800 -4.684 -3.218 1.00 94.19 101 THR A O 1
ATOM 826 N N . VAL A 1 102 ? -6.109 -5.487 -1.596 1.00 93.50 102 VAL A N 1
ATOM 827 C CA . VAL A 1 102 ? -5.221 -6.617 -1.284 1.00 93.50 102 VAL A CA 1
ATOM 828 C C . VAL A 1 102 ? -5.074 -7.562 -2.474 1.00 93.50 102 VAL A C 1
ATOM 830 O O . VAL A 1 102 ? -3.956 -7.977 -2.783 1.00 93.50 102 VAL A O 1
ATOM 833 N N . ASP A 1 103 ? -6.173 -7.890 -3.148 1.00 92.69 103 ASP A N 1
ATOM 834 C CA . ASP A 1 103 ? -6.153 -8.789 -4.300 1.00 92.69 103 ASP A CA 1
ATOM 835 C C . ASP A 1 103 ? -5.399 -8.170 -5.483 1.00 92.69 103 ASP A C 1
ATOM 837 O O . ASP A 1 103 ? -4.605 -8.861 -6.132 1.00 92.69 103 ASP A O 1
ATOM 841 N N . THR A 1 104 ? -5.551 -6.863 -5.720 1.00 93.69 104 THR A N 1
ATOM 842 C CA . THR A 1 104 ? -4.803 -6.199 -6.791 1.00 93.69 104 THR A CA 1
ATOM 843 C C . THR A 1 104 ? -3.309 -6.116 -6.491 1.00 93.69 104 THR A C 1
ATOM 845 O O . THR A 1 104 ? -2.484 -6.443 -7.345 1.00 93.69 104 THR A O 1
ATOM 848 N N . LEU A 1 105 ? -2.927 -5.788 -5.256 1.00 94.44 105 LEU A N 1
ATOM 849 C CA . LEU A 1 105 ? -1.520 -5.761 -4.849 1.00 94.44 105 LEU A CA 1
ATOM 850 C C . LEU A 1 105 ? -0.875 -7.156 -4.870 1.00 94.44 105 LEU A C 1
ATOM 852 O O . LEU A 1 105 ? 0.297 -7.292 -5.224 1.00 94.44 105 LEU A O 1
ATOM 856 N N . LEU A 1 106 ? -1.631 -8.210 -4.546 1.00 93.25 106 LEU A N 1
ATOM 857 C CA . LEU A 1 106 ? -1.191 -9.598 -4.723 1.00 93.25 106 LEU A CA 1
ATOM 858 C C . LEU A 1 106 ? -0.927 -9.931 -6.196 1.00 93.25 106 LEU A C 1
ATOM 860 O O . LEU A 1 106 ? -0.005 -10.693 -6.503 1.00 93.25 106 LEU A O 1
ATOM 864 N N . ALA A 1 107 ? -1.705 -9.359 -7.117 1.00 92.75 107 ALA A N 1
ATOM 865 C CA . ALA A 1 107 ? -1.534 -9.592 -8.544 1.00 92.75 107 ALA A CA 1
ATOM 866 C C . ALA A 1 107 ? -0.208 -9.038 -9.096 1.00 92.75 107 ALA A C 1
ATOM 868 O O . ALA A 1 107 ? 0.268 -9.570 -10.101 1.00 92.75 107 ALA A O 1
ATOM 869 N N . LEU A 1 108 ? 0.415 -8.066 -8.410 1.00 92.19 108 LEU A N 1
ATOM 870 C CA . LEU A 1 108 ? 1.723 -7.492 -8.768 1.00 92.19 108 LEU A CA 1
ATOM 871 C C . LEU A 1 108 ? 2.885 -8.478 -8.616 1.00 92.19 108 LEU A C 1
ATOM 873 O O . LEU A 1 108 ? 3.939 -8.300 -9.229 1.00 92.19 108 LEU A O 1
ATOM 877 N N . PHE A 1 109 ? 2.717 -9.520 -7.801 1.00 91.19 109 PHE A N 1
ATOM 878 C CA . PHE A 1 109 ? 3.715 -10.572 -7.673 1.00 91.19 109 PHE A CA 1
ATOM 879 C C . PHE A 1 109 ? 3.588 -11.562 -8.839 1.00 91.19 109 PHE A C 1
ATOM 881 O O . PHE A 1 109 ? 2.466 -11.950 -9.206 1.00 91.19 109 PHE A O 1
ATOM 888 N N . PRO A 1 110 ? 4.719 -12.068 -9.374 1.00 86.25 110 PRO A N 1
ATOM 889 C CA . PRO A 1 110 ? 4.701 -13.186 -10.308 1.00 86.25 110 PRO A CA 1
ATOM 890 C C . PRO A 1 110 ? 3.885 -14.354 -9.731 1.00 86.25 110 PRO A C 1
ATOM 892 O O . PRO A 1 110 ? 4.048 -14.654 -8.546 1.00 86.25 110 PRO A O 1
ATOM 895 N N . PRO A 1 111 ? 3.059 -15.064 -10.525 1.00 86.38 111 PRO A N 1
ATOM 896 C CA . PRO A 1 111 ? 2.190 -16.125 -10.006 1.00 86.38 111 PRO A CA 1
ATOM 897 C C . PRO A 1 111 ? 2.914 -17.185 -9.163 1.00 86.38 111 PRO A C 1
ATOM 899 O O . PRO A 1 111 ? 2.380 -17.640 -8.159 1.00 86.38 111 PRO A O 1
ATOM 902 N N . SER A 1 112 ? 4.157 -17.528 -9.519 1.00 87.25 112 SER A N 1
ATOM 903 C CA . SER A 1 112 ? 4.997 -18.498 -8.798 1.00 87.25 112 SER A CA 1
ATOM 904 C C . SER A 1 112 ? 5.625 -17.974 -7.499 1.00 87.25 112 SER A C 1
ATOM 906 O O . SER A 1 112 ? 6.267 -18.736 -6.778 1.00 87.25 112 SER A O 1
ATOM 908 N N . LYS A 1 113 ? 5.495 -16.674 -7.222 1.00 86.25 113 LYS A N 1
ATOM 909 C CA . LYS A 1 113 ? 6.088 -15.963 -6.080 1.00 86.25 113 LYS A CA 1
ATOM 910 C C . LYS A 1 113 ? 5.049 -15.202 -5.256 1.00 86.25 113 LYS A C 1
ATOM 912 O O . LYS A 1 113 ? 5.430 -14.455 -4.361 1.00 86.25 113 LYS A O 1
ATOM 917 N N . ARG A 1 114 ? 3.759 -15.364 -5.562 1.00 89.31 114 ARG A N 1
ATOM 918 C CA . ARG A 1 114 ? 2.681 -14.745 -4.789 1.00 89.31 114 ARG A CA 1
ATOM 919 C C . ARG A 1 114 ? 2.717 -15.259 -3.350 1.00 89.31 114 ARG A C 1
ATOM 921 O O . ARG A 1 114 ? 2.761 -16.477 -3.162 1.00 89.31 114 ARG A O 1
ATOM 928 N N . PRO A 1 115 ? 2.697 -14.365 -2.350 1.00 87.62 115 PRO A N 1
ATOM 929 C CA . PRO A 1 115 ? 2.682 -14.786 -0.962 1.00 87.62 115 PRO A CA 1
ATOM 930 C C . PRO A 1 115 ? 1.374 -15.513 -0.642 1.00 87.62 115 PRO A C 1
ATOM 932 O O . PRO A 1 115 ? 0.295 -15.130 -1.099 1.00 87.62 115 PRO A O 1
ATOM 935 N N . ILE A 1 116 ? 1.487 -16.580 0.148 1.00 84.31 116 ILE A N 1
ATOM 936 C CA . ILE A 1 116 ? 0.354 -17.351 0.660 1.00 84.31 116 ILE A CA 1
ATOM 937 C C . ILE A 1 116 ? 0.243 -17.038 2.144 1.00 84.31 116 ILE A C 1
ATOM 939 O O . ILE A 1 116 ? 1.145 -17.345 2.921 1.00 84.31 116 ILE A O 1
ATOM 943 N N . PHE A 1 117 ? -0.875 -16.441 2.540 1.00 78.62 117 PHE A N 1
ATOM 944 C CA . PHE A 1 117 ? -1.141 -16.144 3.939 1.00 78.62 117 PHE A CA 1
ATOM 945 C C . PHE A 1 117 ? -2.009 -17.246 4.548 1.00 78.62 117 PHE A C 1
ATOM 947 O O . PHE A 1 117 ? -3.136 -17.469 4.109 1.00 78.62 117 PHE A O 1
ATOM 954 N N . VAL A 1 118 ? -1.481 -17.932 5.562 1.00 69.94 118 VAL A N 1
ATOM 955 C CA . VAL A 1 118 ? -2.216 -18.929 6.349 1.00 69.94 118 VAL A CA 1
ATOM 956 C C . VAL A 1 118 ? -2.549 -18.302 7.699 1.00 69.94 118 VAL A C 1
ATOM 958 O O . VAL A 1 118 ? -1.644 -17.976 8.465 1.00 69.94 118 VAL A O 1
ATOM 961 N N . TYR A 1 119 ? -3.837 -18.108 7.987 1.00 57.81 119 TYR A N 1
ATOM 962 C CA . TYR A 1 119 ? -4.286 -17.613 9.291 1.00 57.81 119 TYR A CA 1
ATOM 963 C C . TYR A 1 119 ? -4.484 -18.784 10.252 1.00 57.81 119 TYR A C 1
ATOM 965 O O . TYR A 1 119 ? -4.976 -19.832 9.826 1.00 57.81 119 TYR A O 1
ATOM 973 N N . PRO A 1 120 ? -4.162 -18.629 11.546 1.00 51.34 120 PRO A N 1
ATOM 974 C CA . PRO A 1 120 ? -4.669 -19.554 12.541 1.00 51.34 120 PRO A CA 1
ATOM 975 C C . PRO A 1 120 ? -6.198 -19.461 12.530 1.00 51.34 120 PRO A C 1
ATOM 977 O O . PRO A 1 120 ? -6.763 -18.387 12.739 1.00 51.34 120 PRO A O 1
ATOM 980 N N . SER A 1 121 ? -6.871 -20.576 12.246 1.00 45.91 121 SER A N 1
ATOM 981 C CA . SER A 1 121 ? -8.322 -20.672 12.380 1.00 45.91 121 SER A CA 1
ATOM 982 C C . SER A 1 121 ? -8.707 -20.244 13.793 1.00 45.91 121 SER A C 1
ATOM 984 O O . SER A 1 121 ? -8.148 -20.755 14.766 1.00 45.91 121 SER A O 1
ATOM 986 N N . SER A 1 122 ? -9.650 -19.309 13.914 1.00 46.84 122 SER A N 1
ATOM 987 C CA . SER A 1 122 ? -10.249 -18.930 15.194 1.00 46.84 122 SER A CA 1
ATOM 988 C C . SER A 1 122 ? -11.066 -20.108 15.730 1.00 46.84 122 SER A C 1
ATOM 990 O O . SER A 1 122 ? -12.283 -20.165 15.588 1.00 46.84 122 SER A O 1
ATOM 992 N N . THR A 1 123 ? -10.385 -21.093 16.302 1.00 39.06 123 THR A N 1
ATOM 993 C CA . THR A 1 123 ? -11.010 -22.175 17.058 1.00 39.06 123 THR A CA 1
ATOM 994 C C . THR A 1 123 ? -11.106 -21.691 18.496 1.00 39.06 123 THR A C 1
ATOM 996 O O . THR A 1 123 ? -10.142 -21.775 19.252 1.00 39.06 123 THR A O 1
ATOM 999 N N . THR A 1 124 ? -12.256 -21.130 18.862 1.00 47.53 124 THR A N 1
ATOM 1000 C CA . THR A 1 124 ? -12.611 -20.899 20.264 1.00 47.53 124 THR A CA 1
ATOM 1001 C C . THR A 1 124 ? -13.583 -21.990 20.697 1.00 47.53 124 THR A C 1
ATOM 1003 O O . THR A 1 124 ? -14.745 -21.949 20.306 1.00 47.53 124 THR A O 1
ATOM 1006 N N . ALA A 1 125 ? -13.085 -22.954 21.473 1.00 37.88 125 ALA A N 1
ATOM 1007 C CA . ALA A 1 125 ? -13.780 -23.783 22.473 1.00 37.88 125 ALA A CA 1
ATOM 1008 C C . ALA A 1 125 ? -12.741 -24.801 22.986 1.00 37.88 125 ALA A C 1
ATOM 1010 O O . ALA A 1 125 ? -12.160 -25.500 22.166 1.00 37.88 125 ALA A O 1
ATOM 1011 N N . GLU A 1 126 ? -12.365 -24.982 24.249 1.00 38.25 126 GLU A N 1
ATOM 1012 C CA . GLU A 1 126 ? -12.596 -24.399 25.576 1.00 38.25 126 GLU A CA 1
ATOM 1013 C C . GLU A 1 126 ? -11.374 -24.828 26.437 1.00 38.25 126 GLU A C 1
ATOM 1015 O O . GLU A 1 126 ? -10.659 -25.761 26.051 1.00 38.25 126 GLU A O 1
ATOM 1020 N N . PRO A 1 127 ? -11.097 -24.212 27.601 1.00 51.84 127 PRO A N 1
ATOM 1021 C CA . PRO A 1 127 ? -10.132 -24.747 28.552 1.00 51.84 127 PRO A CA 1
ATOM 1022 C C . PRO A 1 127 ? -10.799 -25.842 29.401 1.00 51.84 127 PRO A C 1
ATOM 1024 O O . PRO A 1 127 ? -11.658 -25.545 30.224 1.00 51.84 127 PRO A O 1
ATOM 1027 N N . GLY A 1 128 ? -10.377 -27.098 29.239 1.00 47.31 128 GLY A N 1
ATOM 1028 C CA . GLY A 1 128 ? -10.681 -28.166 30.198 1.00 47.31 128 GLY A CA 1
ATOM 1029 C C . GLY A 1 128 ? -11.294 -29.428 29.599 1.00 47.31 128 GLY A C 1
ATOM 1030 O O . GLY A 1 128 ? -12.498 -29.533 29.412 1.00 47.31 128 GLY A O 1
ATOM 1031 N N . SER A 1 129 ? -10.458 -30.439 29.396 1.00 39.84 129 SER A N 1
ATOM 1032 C CA . SER A 1 129 ? -10.763 -31.808 29.822 1.00 39.84 129 SER A CA 1
ATOM 1033 C C . SER A 1 129 ? -9.463 -32.602 29.797 1.00 39.84 129 SER A C 1
ATOM 1035 O O . SER A 1 129 ? -9.090 -33.241 28.817 1.00 39.84 129 SER A O 1
ATOM 1037 N N . GLU A 1 130 ? -8.747 -32.548 30.917 1.00 49.94 130 GLU A N 1
ATOM 1038 C CA . GLU A 1 130 ? -7.930 -33.684 31.317 1.00 49.94 130 GLU A CA 1
ATOM 1039 C C . GLU A 1 130 ? -8.882 -34.878 31.428 1.00 49.94 130 GLU A C 1
ATOM 1041 O O . GLU A 1 130 ? -9.636 -34.998 32.389 1.00 49.94 130 GLU A O 1
ATOM 1046 N N . THR A 1 131 ? -8.897 -35.741 30.416 1.00 39.62 131 THR A N 1
ATOM 1047 C CA . THR A 1 131 ? -9.353 -37.115 30.614 1.00 39.62 131 THR A CA 1
ATOM 1048 C C . THR A 1 131 ? -8.119 -37.984 30.493 1.00 39.62 131 THR A C 1
ATOM 1050 O O . THR A 1 131 ? -7.741 -38.444 29.420 1.00 39.62 131 THR A O 1
ATOM 1053 N N . PHE A 1 132 ? -7.446 -38.122 31.633 1.00 44.81 132 PHE A N 1
ATOM 1054 C CA . PHE A 1 132 ? -6.665 -39.306 31.941 1.00 44.81 132 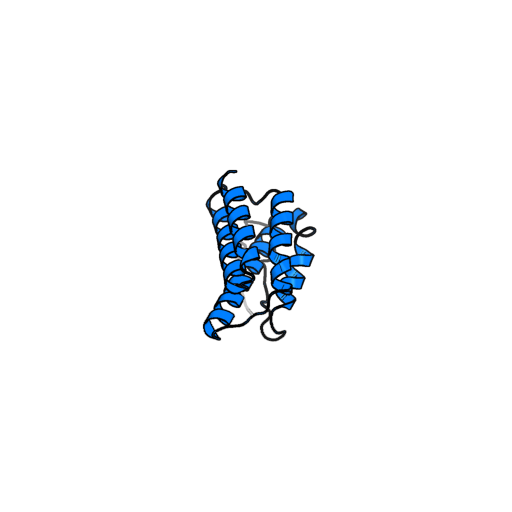PHE A CA 1
ATOM 1055 C C . PHE A 1 132 ? -7.590 -40.507 31.715 1.00 44.81 132 PHE A C 1
ATOM 1057 O O . PHE A 1 132 ? -8.601 -40.644 32.403 1.00 44.81 132 PHE A O 1
ATOM 1064 N N . VAL A 1 133 ? -7.271 -41.345 30.735 1.00 45.84 133 VAL A N 1
ATOM 1065 C CA . VAL A 1 133 ? -7.766 -42.721 30.704 1.00 45.84 133 VAL A CA 1
ATOM 1066 C C . VAL A 1 133 ? -6.525 -43.589 30.777 1.00 45.84 133 VAL A C 1
ATOM 1068 O O . VAL A 1 133 ? -5.858 -43.864 29.784 1.00 45.84 133 VAL A 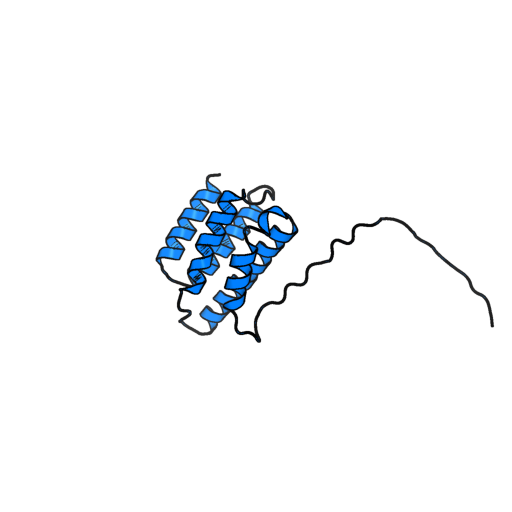O 1
ATOM 1071 N N . ASP A 1 134 ? -6.161 -43.883 32.019 1.00 47.47 134 ASP A N 1
ATOM 1072 C CA . ASP A 1 134 ? -5.323 -45.014 32.372 1.00 47.47 134 ASP A CA 1
ATOM 1073 C C . ASP A 1 134 ? -6.224 -46.244 32.227 1.00 47.47 134 ASP A C 1
ATOM 1075 O O . ASP A 1 134 ? -7.185 -46.384 32.980 1.00 47.47 134 ASP A O 1
ATOM 1079 N N . GLU A 1 135 ? -5.986 -47.086 31.223 1.00 46.28 135 GLU A N 1
ATOM 1080 C CA . GLU A 1 135 ? -6.490 -48.458 31.259 1.00 46.28 135 GLU A CA 1
ATOM 1081 C C . GLU A 1 135 ? -5.511 -49.380 30.525 1.00 46.28 135 GLU A C 1
ATOM 1083 O O . GLU A 1 135 ? -5.538 -49.570 29.309 1.00 46.28 135 GLU A O 1
ATOM 1088 N N . PHE A 1 136 ? -4.589 -49.931 31.314 1.00 47.00 136 PHE A N 1
ATOM 1089 C CA . PHE A 1 136 ? -4.142 -51.305 31.133 1.00 47.00 136 PHE A CA 1
ATOM 1090 C C . PHE A 1 136 ? -5.368 -52.233 31.112 1.00 47.00 136 PHE A C 1
ATOM 1092 O O . PHE A 1 136 ? -6.107 -52.244 32.092 1.00 47.00 136 PHE A O 1
ATOM 1099 N N . SER A 1 137 ? -5.542 -53.034 30.056 1.00 46.19 137 SER A N 1
ATOM 1100 C CA . SER A 1 137 ? -5.589 -54.503 30.169 1.00 46.19 137 SER A CA 1
ATOM 1101 C C . SER A 1 137 ? -5.842 -55.209 28.826 1.00 46.19 137 SER A C 1
ATOM 1103 O O . SER A 1 137 ? -6.809 -54.930 28.129 1.00 46.19 137 SER A O 1
ATOM 1105 N N . ASP A 1 138 ? -4.913 -56.127 28.542 1.00 49.47 138 ASP A N 1
ATOM 1106 C CA . ASP A 1 138 ? -5.022 -57.467 27.942 1.00 49.47 138 ASP A CA 1
ATOM 1107 C C . ASP A 1 138 ? -5.933 -57.738 26.727 1.00 49.47 138 ASP A C 1
ATOM 1109 O O . ASP A 1 138 ? -7.152 -57.831 26.848 1.00 49.47 138 ASP A O 1
ATOM 1113 N N . GLU A 1 139 ? -5.287 -58.099 25.608 1.00 44.69 139 GLU A N 1
ATOM 1114 C CA . GLU A 1 139 ? -5.423 -59.443 25.006 1.00 44.69 139 GLU A CA 1
ATOM 1115 C C . GLU A 1 139 ? -4.108 -59.891 24.338 1.00 44.69 139 GLU A C 1
ATOM 1117 O O . GLU A 1 139 ? -3.438 -59.041 23.703 1.00 44.69 139 GLU A O 1
#

Foldseek 3Di:
DVLLVVLVVCLVVQVVVLALLSNLVSLLVNLVCCCVPVVNDDDDLVSLLSSLVSLVSSLVRDQDDDPVSSVNSVVSLVSSLVSLVVVCVVDVSSCVRCVVSSVSSQVPDDPVGRDDDDDDPPDDDDPDDPPDDDDDDDD